Protein AF-A0A1G3XTF0-F1 (afdb_monomer)

Structure (mmCIF, N/CA/C/O backbone):
data_AF-A0A1G3XTF0-F1
#
_entry.id   AF-A0A1G3XTF0-F1
#
loop_
_atom_site.group_PDB
_atom_site.id
_atom_site.type_symbol
_atom_site.label_atom_id
_atom_site.label_alt_id
_atom_site.label_comp_id
_atom_site.label_asym_id
_atom_site.label_entity_id
_atom_site.label_seq_id
_atom_site.pdbx_PDB_ins_code
_atom_site.Cartn_x
_atom_site.Cartn_y
_atom_site.Cartn_z
_atom_site.occupancy
_atom_site.B_iso_or_equiv
_atom_site.auth_seq_id
_atom_site.auth_comp_id
_atom_site.auth_asym_id
_atom_site.auth_atom_id
_atom_site.pdbx_PDB_model_num
ATOM 1 N N . MET A 1 1 ? 5.113 -10.225 3.158 1.00 83.56 1 MET A N 1
ATOM 2 C CA . MET A 1 1 ? 4.592 -10.685 1.852 1.00 83.56 1 MET A CA 1
ATOM 3 C C . MET A 1 1 ? 4.160 -9.528 0.951 1.00 83.56 1 MET A C 1
ATOM 5 O O . MET A 1 1 ? 4.571 -9.503 -0.199 1.00 83.56 1 MET A O 1
ATOM 9 N N . VAL A 1 2 ? 3.407 -8.536 1.447 1.00 88.00 2 VAL A N 1
ATOM 10 C CA . VAL A 1 2 ? 3.057 -7.337 0.651 1.00 88.00 2 VAL A CA 1
ATOM 11 C C . VAL A 1 2 ? 4.306 -6.561 0.207 1.00 88.00 2 VAL A C 1
ATOM 13 O O . VAL A 1 2 ? 4.514 -6.367 -0.984 1.00 88.00 2 VAL A O 1
ATOM 16 N N . ILE A 1 3 ? 5.201 -6.218 1.141 1.00 88.31 3 ILE A N 1
ATOM 17 C CA . ILE A 1 3 ? 6.458 -5.509 0.825 1.00 88.31 3 ILE A CA 1
ATOM 18 C C . ILE A 1 3 ? 7.341 -6.308 -0.138 1.00 88.31 3 ILE A C 1
ATOM 20 O O . ILE A 1 3 ? 7.944 -5.734 -1.034 1.00 88.31 3 ILE A O 1
ATOM 24 N N . THR A 1 4 ? 7.398 -7.635 0.000 1.00 88.56 4 THR A N 1
ATOM 25 C CA . THR A 1 4 ? 8.166 -8.477 -0.928 1.00 88.56 4 THR A CA 1
ATOM 26 C C . THR A 1 4 ? 7.560 -8.472 -2.331 1.00 88.56 4 THR A C 1
ATOM 28 O O . THR A 1 4 ? 8.309 -8.421 -3.297 1.00 88.56 4 THR A O 1
ATOM 31 N N . ALA A 1 5 ? 6.229 -8.453 -2.472 1.00 88.62 5 ALA A N 1
ATOM 32 C CA . ALA A 1 5 ? 5.578 -8.305 -3.777 1.00 88.62 5 ALA A CA 1
ATOM 33 C C . ALA A 1 5 ? 5.871 -6.935 -4.418 1.00 88.62 5 ALA A C 1
ATOM 35 O O . ALA A 1 5 ? 6.142 -6.860 -5.614 1.00 88.62 5 ALA A O 1
ATOM 36 N N . ILE A 1 6 ? 5.894 -5.866 -3.616 1.00 88.88 6 ILE A N 1
ATOM 37 C CA . ILE A 1 6 ? 6.273 -4.514 -4.058 1.00 88.88 6 ILE A CA 1
ATOM 38 C C . ILE A 1 6 ? 7.750 -4.470 -4.482 1.00 88.88 6 ILE A C 1
ATOM 40 O O . ILE A 1 6 ? 8.078 -3.920 -5.531 1.00 88.88 6 ILE A O 1
ATOM 44 N N . ALA A 1 7 ? 8.641 -5.096 -3.711 1.00 89.56 7 ALA A N 1
ATOM 45 C CA . ALA A 1 7 ? 10.058 -5.198 -4.050 1.00 89.56 7 ALA A CA 1
ATOM 46 C C . ALA A 1 7 ? 10.276 -5.939 -5.377 1.00 89.56 7 ALA A C 1
ATOM 48 O O . ALA A 1 7 ? 11.064 -5.499 -6.214 1.00 89.56 7 ALA A O 1
ATOM 49 N N . LEU A 1 8 ? 9.540 -7.036 -5.595 1.00 88.56 8 LEU A N 1
ATOM 50 C CA . LEU A 1 8 ? 9.564 -7.780 -6.855 1.00 88.56 8 LEU A CA 1
ATOM 51 C C . LEU A 1 8 ? 9.083 -6.921 -8.024 1.00 88.56 8 LEU A C 1
ATOM 53 O O . LEU A 1 8 ? 9.724 -6.930 -9.071 1.00 88.56 8 LEU A O 1
ATOM 57 N N . LEU A 1 9 ? 8.007 -6.148 -7.848 1.00 88.25 9 LEU A N 1
ATOM 58 C CA . LEU A 1 9 ? 7.539 -5.202 -8.860 1.00 88.25 9 LEU A CA 1
ATOM 59 C C . LEU A 1 9 ? 8.637 -4.193 -9.226 1.00 88.25 9 LEU A C 1
ATOM 61 O O . LEU A 1 9 ? 8.954 -4.050 -10.406 1.00 88.25 9 LEU A O 1
ATOM 65 N N . PHE A 1 10 ? 9.261 -3.533 -8.246 1.00 87.25 10 PHE A N 1
ATOM 66 C CA . PHE A 1 10 ? 10.324 -2.556 -8.514 1.00 87.25 10 PHE A CA 1
ATOM 67 C C . PHE A 1 10 ? 11.561 -3.167 -9.171 1.00 87.25 10 PHE A C 1
ATOM 69 O O . PHE A 1 10 ? 12.202 -2.514 -10.001 1.00 87.25 10 PHE A O 1
ATOM 76 N N . SER A 1 11 ? 11.846 -4.437 -8.888 1.00 87.12 11 SER A N 1
ATOM 77 C CA . SER A 1 11 ? 12.932 -5.169 -9.534 1.00 87.12 11 SER A CA 1
ATOM 78 C C . SER A 1 11 ? 12.695 -5.396 -11.032 1.00 87.12 11 SER A C 1
ATOM 80 O O . SER A 1 11 ? 13.662 -5.605 -11.761 1.00 87.12 11 SER A O 1
ATOM 82 N N . THR A 1 12 ? 11.447 -5.360 -11.519 1.00 84.31 12 THR A N 1
ATOM 83 C CA . THR A 1 12 ? 11.151 -5.618 -12.944 1.00 84.31 12 THR A CA 1
ATOM 84 C C . THR A 1 12 ? 11.552 -4.482 -13.876 1.00 84.31 12 THR A C 1
ATOM 86 O O . THR A 1 12 ? 11.866 -4.731 -15.040 1.00 84.31 12 THR A O 1
ATOM 89 N N . PHE A 1 13 ? 11.585 -3.239 -13.392 1.00 80.50 13 PHE A N 1
ATOM 90 C CA . PHE A 1 13 ? 11.888 -2.070 -14.226 1.00 80.50 13 PHE A CA 1
ATOM 91 C C . PHE A 1 13 ? 13.080 -1.240 -13.745 1.00 80.50 13 PHE A C 1
ATOM 93 O O . PHE A 1 13 ? 13.568 -0.397 -14.495 1.00 80.50 13 PHE A O 1
ATOM 100 N N . SER A 1 14 ? 13.583 -1.469 -12.531 1.00 81.25 14 SER A N 1
ATOM 101 C CA . SER A 1 14 ? 14.784 -0.781 -12.057 1.00 81.25 14 SER A CA 1
ATOM 102 C C . SER A 1 14 ? 16.026 -1.335 -12.757 1.00 81.25 14 SER A C 1
ATOM 104 O O . SER A 1 14 ? 16.372 -2.502 -12.594 1.00 81.25 14 SER A O 1
ATOM 106 N N . SER A 1 15 ? 16.729 -0.486 -13.511 1.00 71.62 15 SER A N 1
ATOM 107 C CA . SER A 1 15 ? 17.977 -0.857 -14.199 1.00 71.62 15 SER A CA 1
ATOM 108 C C . SER A 1 15 ? 19.125 -1.194 -13.239 1.00 71.62 15 SER A C 1
ATOM 110 O O . SER A 1 15 ? 20.111 -1.798 -13.649 1.00 71.62 15 SER A O 1
ATOM 112 N N . SER A 1 16 ? 19.015 -0.809 -11.964 1.00 82.00 16 SER A N 1
ATOM 113 C CA . SER A 1 16 ? 19.993 -1.102 -10.918 1.00 82.00 16 SER A CA 1
ATOM 114 C C . SER A 1 16 ? 19.318 -1.653 -9.659 1.00 82.00 16 SER A C 1
ATOM 116 O O . SER A 1 16 ? 18.270 -1.169 -9.225 1.00 82.00 16 SER A O 1
ATOM 118 N N . SER A 1 17 ? 19.956 -2.654 -9.042 1.00 82.25 17 SER A N 1
ATOM 119 C CA . SER A 1 17 ? 19.494 -3.280 -7.790 1.00 82.25 17 SER A CA 1
ATOM 120 C C . SER A 1 17 ? 19.320 -2.252 -6.659 1.00 82.25 17 SER A C 1
ATOM 122 O O . SER A 1 17 ? 18.352 -2.295 -5.898 1.00 82.25 17 SER A O 1
ATOM 124 N N . THR A 1 18 ? 20.197 -1.245 -6.614 1.00 85.81 18 THR A N 1
ATOM 125 C CA . THR A 1 18 ? 20.157 -0.162 -5.624 1.00 85.81 18 THR A CA 1
ATOM 126 C C . THR A 1 18 ? 18.875 0.667 -5.706 1.00 85.81 18 THR A C 1
ATOM 128 O O . THR A 1 18 ? 18.283 0.976 -4.675 1.00 85.81 18 THR A O 1
ATOM 131 N N . LEU A 1 19 ? 18.407 1.005 -6.912 1.00 85.50 19 LEU A N 1
ATOM 132 C CA . LEU A 1 19 ? 17.208 1.829 -7.080 1.00 85.50 19 LEU A CA 1
ATOM 133 C C . LEU A 1 19 ? 15.943 1.081 -6.630 1.00 85.50 19 LEU A C 1
ATOM 135 O O . LEU A 1 19 ? 15.092 1.653 -5.950 1.00 85.50 19 LEU A O 1
ATOM 139 N N . SER A 1 20 ? 15.869 -0.220 -6.924 1.00 87.50 20 SER A N 1
ATOM 140 C CA . SER A 1 20 ? 14.775 -1.079 -6.458 1.00 87.50 20 SER A CA 1
ATOM 141 C C . SER A 1 20 ? 14.709 -1.141 -4.930 1.00 87.50 20 SER A C 1
ATOM 143 O O . SER A 1 20 ? 13.625 -1.062 -4.345 1.00 87.50 20 SER A O 1
ATOM 145 N N . ALA A 1 21 ? 15.863 -1.253 -4.266 1.00 87.81 21 ALA A N 1
ATOM 146 C CA . ALA A 1 21 ? 15.936 -1.248 -2.809 1.00 87.81 21 ALA A CA 1
ATOM 147 C C . ALA A 1 21 ? 15.461 0.093 -2.226 1.00 87.81 21 ALA A C 1
ATOM 149 O O . ALA A 1 21 ? 14.642 0.098 -1.308 1.00 87.81 21 ALA A O 1
ATOM 150 N N . ILE A 1 22 ? 15.902 1.218 -2.801 1.00 91.75 22 ILE A N 1
ATOM 151 C CA . ILE A 1 22 ? 15.490 2.563 -2.369 1.00 91.75 22 ILE A CA 1
ATOM 152 C C . ILE A 1 22 ? 13.971 2.730 -2.476 1.00 91.75 22 ILE A C 1
ATOM 154 O O . ILE A 1 22 ? 13.342 3.148 -1.506 1.00 91.75 22 ILE A O 1
ATOM 158 N N . PHE A 1 23 ? 13.359 2.359 -3.604 1.00 87.81 23 PHE A N 1
ATOM 159 C CA . PHE A 1 23 ? 11.904 2.459 -3.758 1.00 87.81 23 PHE A CA 1
ATOM 160 C C . PHE A 1 23 ? 11.145 1.549 -2.795 1.00 87.81 23 PHE A C 1
ATOM 162 O O . PHE A 1 23 ? 10.136 1.959 -2.224 1.00 87.81 23 PHE A O 1
ATOM 169 N N . THR A 1 24 ? 11.649 0.340 -2.557 1.00 90.06 24 THR A N 1
ATOM 170 C CA . THR A 1 24 ? 11.048 -0.581 -1.585 1.00 90.06 24 THR A CA 1
ATOM 171 C C . THR A 1 24 ? 11.071 0.013 -0.176 1.00 90.06 24 THR A C 1
ATOM 173 O O . THR A 1 24 ? 10.057 -0.020 0.518 1.00 90.06 24 THR A O 1
ATOM 176 N N . ILE A 1 25 ? 12.202 0.594 0.236 1.00 91.62 25 ILE A N 1
ATOM 177 C CA . ILE A 1 25 ? 12.347 1.254 1.539 1.00 91.62 25 ILE A CA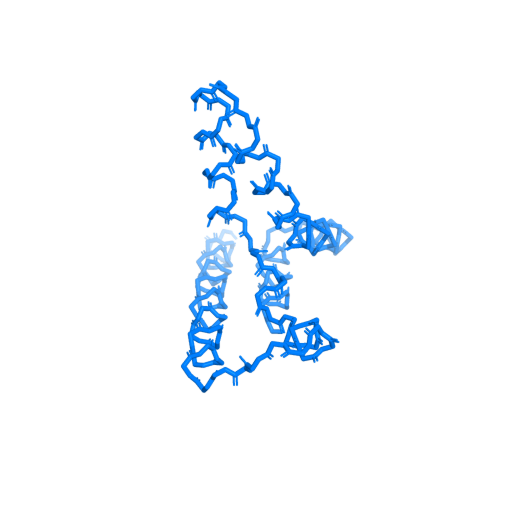 1
ATOM 178 C C . ILE A 1 25 ? 11.438 2.485 1.624 1.00 91.62 25 ILE A C 1
ATOM 180 O O . ILE A 1 25 ? 10.767 2.679 2.633 1.00 91.62 25 ILE A O 1
ATOM 184 N N . ALA A 1 26 ? 11.358 3.290 0.563 1.00 90.25 26 ALA A N 1
ATOM 185 C CA . ALA A 1 26 ? 10.472 4.447 0.524 1.00 90.25 26 ALA A CA 1
ATOM 186 C C . ALA A 1 26 ? 9.001 4.040 0.709 1.00 90.25 26 ALA A C 1
ATOM 188 O O . ALA A 1 26 ? 8.318 4.601 1.561 1.00 90.25 26 ALA A O 1
ATOM 189 N N . ILE A 1 27 ? 8.525 3.018 -0.013 1.00 90.00 27 ILE A N 1
ATOM 190 C CA . ILE A 1 27 ? 7.153 2.512 0.143 1.00 90.00 27 ILE A CA 1
ATOM 191 C C . ILE A 1 27 ? 6.927 1.894 1.526 1.00 90.00 27 ILE A C 1
ATOM 193 O O . ILE A 1 27 ? 5.85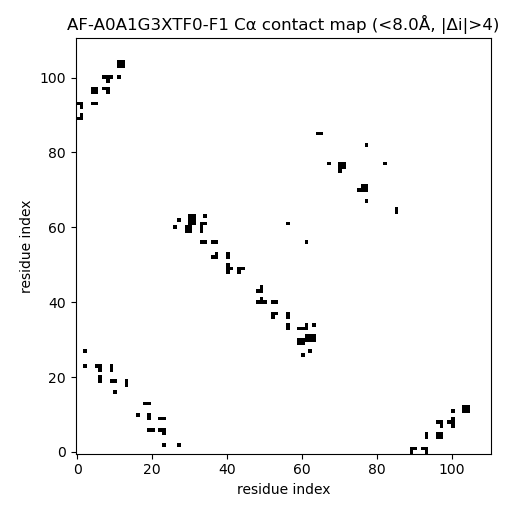3 2.067 2.095 1.00 90.00 27 ILE A O 1
ATOM 197 N N . TYR A 1 28 ? 7.927 1.219 2.097 1.00 90.00 28 TYR A N 1
ATOM 198 C CA . TYR A 1 28 ? 7.849 0.716 3.468 1.00 90.00 28 TYR A CA 1
ATOM 199 C C . TYR A 1 28 ? 7.601 1.840 4.481 1.00 90.00 28 TYR A C 1
ATOM 201 O O . TYR A 1 28 ? 6.723 1.718 5.336 1.00 90.00 28 TYR A O 1
ATOM 209 N N . ILE A 1 29 ? 8.360 2.934 4.369 1.00 89.12 29 ILE A N 1
ATOM 210 C CA . ILE A 1 29 ? 8.238 4.101 5.248 1.00 89.12 29 ILE A CA 1
ATOM 211 C C . ILE A 1 29 ? 6.877 4.777 5.038 1.00 89.12 29 ILE A C 1
ATOM 213 O O . ILE A 1 29 ? 6.141 4.992 5.997 1.00 89.12 29 ILE A O 1
ATOM 217 N N . ILE A 1 30 ? 6.501 5.042 3.783 1.00 87.62 30 ILE A N 1
ATOM 218 C CA . ILE A 1 30 ? 5.217 5.669 3.439 1.00 87.62 30 ILE A CA 1
ATOM 219 C C . ILE A 1 30 ? 4.037 4.837 3.957 1.00 87.62 30 ILE A C 1
ATOM 221 O O . ILE A 1 30 ? 3.071 5.395 4.475 1.00 87.62 30 ILE A O 1
ATOM 225 N N . GLY A 1 31 ? 4.118 3.508 3.871 1.00 86.38 31 GLY A N 1
ATOM 226 C CA . GLY A 1 31 ? 3.041 2.625 4.306 1.00 86.38 31 GLY A CA 1
ATOM 227 C C . GLY A 1 31 ? 2.757 2.642 5.810 1.00 86.38 31 GLY A C 1
ATOM 228 O O . GLY A 1 31 ? 1.629 2.343 6.195 1.00 86.38 31 GLY A O 1
ATOM 229 N N . HIS A 1 32 ? 3.737 3.024 6.637 1.00 86.38 32 HIS A N 1
ATOM 230 C CA . HIS A 1 32 ? 3.554 3.264 8.079 1.00 86.38 32 HIS A CA 1
ATOM 231 C C . HIS A 1 32 ? 3.148 4.715 8.387 1.00 86.38 32 HIS A C 1
ATOM 233 O O . HIS A 1 32 ? 2.469 4.995 9.360 1.00 86.38 32 HIS A O 1
ATOM 239 N N . LEU A 1 33 ? 3.513 5.672 7.532 1.00 85.88 33 LEU A N 1
ATOM 240 C CA . LEU A 1 33 ? 3.083 7.072 7.680 1.00 85.88 33 LEU A CA 1
ATOM 241 C C . LEU A 1 33 ? 1.642 7.304 7.195 1.00 85.88 33 LEU A C 1
ATOM 243 O O . LEU A 1 33 ? 1.085 8.387 7.356 1.00 85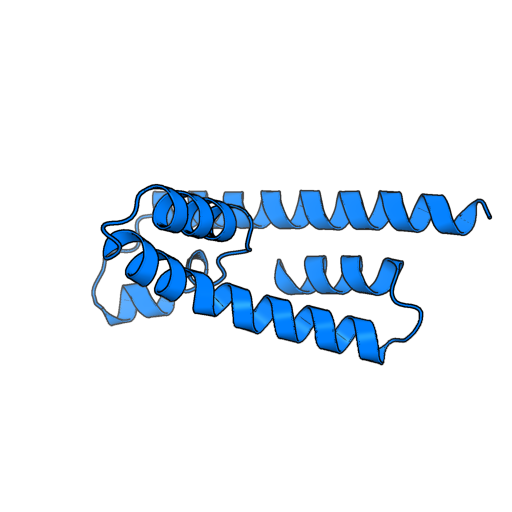.88 33 LEU A O 1
ATOM 247 N N . THR A 1 34 ? 1.029 6.304 6.557 1.00 85.06 34 THR A N 1
ATOM 248 C CA . THR A 1 34 ? -0.290 6.441 5.930 1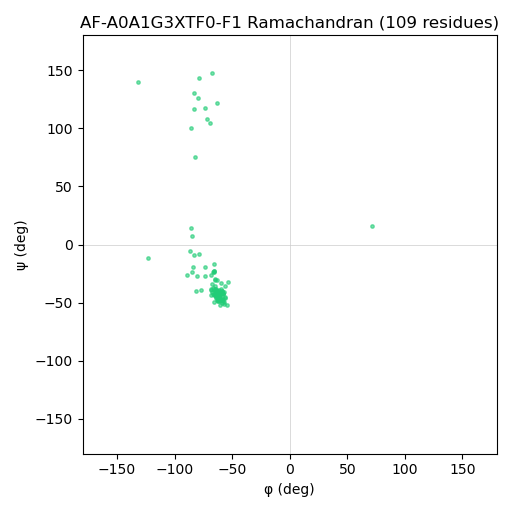.00 85.06 34 THR A CA 1
ATOM 249 C C . THR A 1 34 ? -1.405 6.640 6.966 1.00 85.06 34 THR A C 1
ATOM 251 O O . THR A 1 34 ? -2.347 7.386 6.697 1.00 85.06 34 THR A O 1
ATOM 254 N N . GLU A 1 35 ? -1.319 6.043 8.162 1.00 82.69 35 GLU A N 1
ATOM 255 C CA . GLU A 1 35 ? -2.284 6.333 9.237 1.00 82.69 35 GLU A CA 1
ATOM 256 C C . GLU A 1 35 ? -2.178 7.777 9.736 1.00 82.69 35 GLU A C 1
ATOM 258 O O . GLU A 1 35 ? -3.197 8.458 9.866 1.00 82.69 35 GLU A O 1
ATOM 263 N N . GLU A 1 36 ? -0.959 8.280 9.937 1.00 84.06 36 GLU A N 1
ATOM 264 C CA . GLU A 1 36 ? -0.722 9.674 10.330 1.00 84.06 36 GLU A CA 1
ATOM 265 C C . GLU A 1 36 ? -1.246 10.650 9.271 1.00 84.06 36 GLU A C 1
ATOM 267 O O . GLU A 1 36 ? -1.873 11.661 9.595 1.00 84.06 36 GLU A O 1
ATOM 272 N N . LEU A 1 37 ? -1.070 10.311 7.990 1.00 83.81 37 LEU A N 1
ATOM 273 C CA . LEU A 1 37 ? -1.581 11.097 6.874 1.00 83.81 37 LEU A CA 1
ATOM 274 C C . LEU A 1 37 ? -3.111 11.246 6.938 1.00 83.81 37 LEU A C 1
ATOM 276 O O . LEU A 1 37 ? -3.634 12.336 6.700 1.00 83.81 37 LEU A O 1
ATOM 280 N N . LYS A 1 38 ? -3.832 10.184 7.314 1.00 83.75 38 LYS A N 1
ATOM 281 C CA . LYS A 1 38 ? -5.289 10.232 7.496 1.00 83.75 38 LYS A CA 1
ATOM 282 C C . LYS A 1 38 ? -5.700 11.110 8.671 1.00 83.75 38 LYS A C 1
ATOM 284 O O . LYS A 1 38 ? -6.614 11.916 8.522 1.00 83.75 38 LYS A O 1
ATOM 289 N N . LEU A 1 39 ? -4.997 11.009 9.800 1.00 84.69 39 LEU A N 1
ATOM 290 C CA . LEU A 1 39 ? -5.242 11.877 10.955 1.00 84.69 39 LEU A CA 1
ATOM 291 C C . LEU A 1 39 ? -5.074 13.353 10.579 1.00 84.69 39 LEU A C 1
ATOM 293 O O . LEU A 1 39 ? -5.896 14.183 10.960 1.00 84.69 39 LEU A O 1
ATOM 297 N N . ILE A 1 40 ? -4.055 13.686 9.786 1.00 84.00 40 ILE A N 1
ATOM 298 C CA . ILE A 1 40 ? -3.868 15.047 9.270 1.00 84.00 40 ILE A CA 1
ATOM 299 C C . ILE A 1 40 ? -5.045 15.442 8.369 1.00 84.00 40 ILE A C 1
ATOM 301 O O . ILE A 1 40 ? -5.616 16.513 8.560 1.00 84.00 40 ILE A O 1
ATOM 305 N N . GLY A 1 41 ? -5.448 14.574 7.435 1.00 83.81 41 GLY A N 1
ATOM 306 C CA . GLY A 1 41 ? -6.573 14.810 6.524 1.00 83.81 41 GLY A CA 1
ATOM 307 C C . GLY A 1 41 ? -7.900 15.091 7.229 1.00 83.81 41 GLY A C 1
ATOM 308 O O . GLY A 1 41 ? -8.634 15.995 6.828 1.00 83.81 41 GLY A O 1
ATOM 309 N N . ASP A 1 42 ? -8.188 14.370 8.311 1.00 84.62 42 ASP A N 1
ATOM 310 C CA . ASP A 1 42 ? -9.419 14.538 9.088 1.00 84.62 42 ASP A CA 1
ATOM 311 C C . ASP A 1 42 ? -9.474 15.876 9.843 1.00 84.62 42 ASP A C 1
ATOM 313 O O . ASP A 1 42 ? -10.562 16.409 10.065 1.00 84.62 42 ASP A O 1
ATOM 317 N N . ASN A 1 43 ? -8.316 16.462 10.167 1.00 85.88 43 ASN A N 1
ATOM 318 C CA . ASN A 1 43 ? -8.209 17.764 10.830 1.00 85.88 43 ASN A CA 1
ATOM 319 C C . ASN A 1 43 ? -8.219 18.959 9.855 1.00 85.88 43 ASN A C 1
ATOM 321 O O . ASN A 1 43 ? -8.244 20.113 10.290 1.00 85.88 43 ASN A O 1
ATOM 325 N N . LEU A 1 44 ? -8.207 18.722 8.540 1.00 87.44 44 LEU A N 1
ATOM 326 C CA . LEU A 1 44 ? -8.224 19.792 7.544 1.00 87.44 44 LEU A CA 1
ATOM 327 C C . LEU A 1 44 ? -9.643 20.296 7.270 1.00 87.44 44 LEU A C 1
ATOM 329 O O . LEU A 1 44 ? -10.554 19.540 6.943 1.00 87.44 44 LEU A O 1
ATOM 333 N N . GLN A 1 45 ? -9.801 21.620 7.309 1.00 83.12 45 GLN A N 1
ATOM 334 C CA . GLN A 1 45 ? -11.052 22.296 6.943 1.00 83.12 45 GLN A CA 1
ATOM 335 C C . GLN A 1 45 ? -11.187 22.526 5.426 1.00 83.12 45 GLN A C 1
ATOM 337 O O . GLN A 1 45 ? -12.287 22.747 4.925 1.00 83.12 45 GLN A O 1
ATOM 342 N N . ASN A 1 46 ? -10.081 22.479 4.676 1.00 89.12 46 ASN A N 1
ATOM 343 C CA . ASN A 1 46 ? -10.089 22.675 3.227 1.00 89.12 46 ASN A CA 1
ATOM 344 C C . ASN A 1 46 ? -10.455 21.370 2.500 1.00 89.12 46 ASN A C 1
ATOM 346 O O . ASN A 1 46 ? -9.694 20.403 2.531 1.00 89.12 46 ASN A O 1
ATOM 350 N N . PHE A 1 47 ? -11.591 21.385 1.797 1.00 87.06 47 PHE A N 1
ATOM 351 C CA . PHE A 1 47 ? -12.132 20.237 1.065 1.00 87.06 47 PHE A CA 1
ATOM 352 C C . PHE A 1 47 ? -11.159 19.655 0.028 1.00 87.06 47 PHE A C 1
ATOM 354 O O . PHE A 1 47 ? -10.959 18.447 -0.013 1.00 87.06 47 PHE A O 1
ATOM 361 N N . ILE A 1 48 ? -10.493 20.498 -0.769 1.00 89.19 48 ILE A N 1
ATOM 362 C CA . ILE A 1 48 ? -9.598 20.038 -1.845 1.00 89.19 48 ILE A CA 1
ATOM 363 C C . ILE A 1 48 ? -8.394 19.294 -1.259 1.00 89.19 48 ILE A C 1
ATOM 365 O O . ILE A 1 48 ? -8.010 18.228 -1.742 1.00 89.19 48 ILE A O 1
ATOM 369 N N . LEU A 1 49 ? -7.810 19.845 -0.192 1.00 86.25 49 LEU A N 1
ATOM 370 C CA . LEU A 1 49 ? -6.671 19.232 0.491 1.00 86.25 49 LEU A CA 1
ATOM 371 C C . LEU A 1 49 ? -7.073 17.927 1.190 1.00 86.25 49 LEU A C 1
ATOM 373 O O . LEU A 1 49 ? -6.341 16.945 1.093 1.00 86.25 49 LEU A O 1
ATOM 377 N N . LYS A 1 50 ? -8.249 17.889 1.828 1.00 87.31 50 LYS A N 1
ATOM 378 C CA . LYS A 1 50 ? -8.787 16.680 2.463 1.00 87.31 50 LYS A CA 1
ATOM 379 C C . LYS A 1 50 ? -9.002 15.547 1.459 1.00 87.31 50 LYS A C 1
ATOM 381 O O . LYS A 1 50 ? -8.538 14.434 1.693 1.00 87.31 50 LYS A O 1
ATOM 386 N N . GLU A 1 51 ? -9.641 15.832 0.326 1.00 87.25 51 GLU A N 1
ATOM 387 C CA . GLU A 1 51 ? -9.873 14.831 -0.721 1.00 87.25 51 GLU A CA 1
ATOM 388 C C . GLU A 1 51 ? -8.564 14.336 -1.341 1.00 87.25 51 GLU A C 1
ATOM 390 O O . GLU A 1 51 ? -8.398 13.140 -1.571 1.00 87.25 51 GLU A O 1
ATOM 395 N N . THR A 1 52 ? -7.590 15.230 -1.534 1.00 87.06 52 THR A N 1
ATOM 396 C CA . THR A 1 52 ? -6.256 14.850 -2.021 1.00 87.06 52 THR A CA 1
ATOM 397 C C . THR A 1 52 ? -5.569 13.889 -1.051 1.00 87.06 52 THR A C 1
ATOM 399 O O . THR A 1 52 ? -5.040 12.858 -1.462 1.00 87.06 52 THR A O 1
ATOM 402 N N . ILE A 1 53 ? -5.607 14.187 0.249 1.00 86.31 53 ILE A N 1
ATOM 403 C CA . ILE A 1 53 ? -5.030 13.324 1.283 1.00 86.31 53 ILE A CA 1
ATOM 404 C C . ILE A 1 53 ? -5.740 11.970 1.344 1.00 86.31 53 ILE A C 1
ATOM 406 O O . ILE A 1 53 ? -5.073 10.936 1.372 1.00 86.31 53 ILE A O 1
ATOM 410 N N . ASN A 1 54 ? -7.072 11.959 1.308 1.00 84.81 54 ASN A N 1
ATOM 411 C CA . ASN A 1 54 ? -7.852 10.724 1.288 1.00 84.81 54 ASN A CA 1
ATOM 412 C C . ASN A 1 54 ? -7.532 9.873 0.057 1.00 84.81 54 ASN A C 1
ATOM 414 O O . ASN A 1 54 ? -7.378 8.658 0.173 1.00 84.81 54 ASN A O 1
ATOM 418 N N . PHE A 1 55 ? -7.370 10.497 -1.110 1.00 86.56 55 PHE A N 1
ATOM 419 C CA . PHE A 1 55 ? -6.950 9.804 -2.321 1.00 86.56 55 PHE A CA 1
ATOM 420 C C . PHE A 1 55 ? -5.603 9.094 -2.125 1.00 86.56 55 PHE A C 1
ATOM 422 O O . PHE A 1 55 ? -5.495 7.899 -2.404 1.00 86.56 55 PHE A O 1
ATOM 429 N N . PHE A 1 56 ? -4.596 9.785 -1.579 1.00 83.88 56 PHE A N 1
ATOM 430 C CA . PHE A 1 56 ? -3.306 9.162 -1.273 1.00 83.88 56 PHE A CA 1
ATOM 431 C C . PHE A 1 56 ? -3.419 8.073 -0.202 1.00 83.88 56 PHE A C 1
ATOM 433 O O . PHE A 1 56 ? -2.790 7.030 -0.354 1.00 83.88 56 PHE A O 1
ATOM 440 N N . TYR A 1 57 ? -4.250 8.258 0.825 1.00 84.06 57 TYR A N 1
ATOM 441 C CA . TYR A 1 57 ? -4.488 7.248 1.859 1.00 84.06 57 TYR A CA 1
ATOM 442 C C . TYR A 1 57 ? -5.007 5.922 1.285 1.00 84.06 57 TYR A C 1
ATOM 444 O O . TYR A 1 57 ? -4.556 4.859 1.703 1.00 84.06 57 TYR A O 1
ATOM 452 N N . TYR A 1 58 ? -5.934 5.971 0.323 1.00 80.69 58 TYR A N 1
ATOM 453 C CA . TYR A 1 58 ? -6.478 4.759 -0.300 1.00 80.69 58 TYR A CA 1
ATOM 454 C C . TYR A 1 58 ? -5.569 4.166 -1.382 1.00 80.69 58 TYR A C 1
ATOM 456 O O . TYR A 1 58 ? -5.632 2.963 -1.637 1.00 80.69 58 TYR A O 1
ATOM 464 N N . LEU A 1 59 ? -4.740 4.987 -2.032 1.00 80.94 59 LEU A N 1
ATOM 465 C CA . LEU A 1 59 ? -3.803 4.530 -3.059 1.00 80.94 59 LEU A CA 1
ATOM 466 C C . LEU A 1 59 ? -2.565 3.850 -2.451 1.00 80.94 59 LEU A C 1
ATOM 468 O O . LEU A 1 59 ? -2.047 2.872 -2.998 1.00 80.94 59 LEU A O 1
ATOM 472 N N . LEU A 1 60 ? -2.066 4.390 -1.338 1.00 83.12 60 LEU A N 1
ATOM 473 C CA . LEU A 1 60 ? -0.849 3.927 -0.685 1.00 83.12 60 LEU A CA 1
ATOM 474 C C . LEU A 1 60 ? -1.105 2.656 0.141 1.00 83.12 60 LEU A C 1
ATOM 476 O O . LEU A 1 60 ? -2.156 2.510 0.767 1.00 83.12 60 LEU A O 1
ATOM 480 N N . PRO A 1 61 ? -0.145 1.713 0.175 1.00 81.00 61 PRO A N 1
ATOM 481 C CA . PRO A 1 61 ? -0.290 0.506 0.972 1.00 81.00 61 PRO A CA 1
ATOM 482 C C . PRO A 1 61 ? -0.222 0.850 2.459 1.00 81.00 61 PRO A C 1
ATOM 484 O O . PRO A 1 61 ? 0.861 1.051 2.995 1.00 81.00 61 PRO A O 1
ATOM 487 N N . ASN A 1 62 ? -1.359 0.848 3.150 1.00 85.44 62 ASN A N 1
ATOM 488 C CA . ASN A 1 62 ? -1.367 0.962 4.605 1.00 85.44 62 ASN A CA 1
ATOM 489 C C . ASN A 1 62 ? -0.861 -0.350 5.241 1.00 85.44 62 ASN A C 1
ATOM 491 O O . ASN A 1 62 ? -1.545 -1.381 5.191 1.00 85.44 62 ASN A O 1
ATOM 495 N N . LEU A 1 63 ? 0.355 -0.306 5.795 1.00 81.81 63 LEU A N 1
ATOM 496 C CA . LEU A 1 63 ? 1.018 -1.450 6.426 1.00 81.81 63 LEU A CA 1
ATOM 497 C C . LEU A 1 63 ? 0.605 -1.637 7.893 1.00 81.81 63 LEU A C 1
ATOM 499 O O . LEU A 1 63 ? 0.640 -2.767 8.386 1.00 81.81 63 LEU A O 1
ATOM 503 N N . ASP A 1 64 ? 0.138 -0.581 8.559 1.00 81.62 64 ASP A N 1
ATOM 504 C CA . ASP A 1 64 ? -0.319 -0.636 9.952 1.00 81.62 64 ASP A CA 1
ATOM 505 C C . ASP A 1 64 ? -1.578 -1.481 10.137 1.00 81.62 64 ASP A C 1
ATOM 507 O O . ASP A 1 64 ? -1.760 -2.101 11.185 1.00 81.62 64 ASP A O 1
ATOM 511 N N . ASN A 1 65 ? -2.386 -1.656 9.087 1.00 81.44 65 ASN A N 1
ATOM 512 C CA . ASN A 1 65 ? -3.484 -2.628 9.091 1.00 81.44 65 ASN A CA 1
ATOM 513 C C . ASN A 1 65 ? -3.019 -4.050 9.473 1.00 81.44 65 ASN A C 1
ATOM 515 O O . ASN A 1 65 ? -3.760 -4.797 10.118 1.00 81.44 65 ASN A O 1
ATOM 519 N N . PHE A 1 66 ? -1.786 -4.431 9.120 1.00 81.25 66 PHE A N 1
ATOM 520 C CA . PHE A 1 66 ? -1.208 -5.732 9.475 1.00 81.25 66 PHE A CA 1
ATOM 521 C C . PHE A 1 66 ? -0.611 -5.760 10.893 1.00 81.25 66 PHE A C 1
ATOM 523 O O . PHE A 1 66 ? -0.261 -6.834 11.393 1.00 81.25 66 PHE A O 1
ATOM 530 N N . ASN A 1 67 ? -0.508 -4.614 11.571 1.00 81.69 67 ASN A N 1
ATOM 531 C CA . ASN A 1 67 ? 0.036 -4.497 12.918 1.00 81.69 67 ASN A CA 1
ATOM 532 C C . ASN A 1 67 ? -1.017 -4.835 13.988 1.00 81.69 67 ASN A C 1
ATOM 534 O O . ASN A 1 67 ? -1.544 -3.990 14.710 1.00 81.69 67 ASN A O 1
ATOM 538 N N . VAL A 1 68 ? -1.295 -6.131 14.129 1.00 77.12 68 VAL A N 1
ATOM 539 C CA . VAL A 1 68 ? -2.212 -6.654 15.157 1.00 77.12 68 VAL A CA 1
ATOM 540 C C . VAL A 1 68 ? -1.670 -6.411 16.574 1.00 77.12 68 VAL A C 1
ATOM 542 O O . VAL A 1 68 ? -2.445 -6.213 17.508 1.00 77.12 68 VAL A O 1
ATOM 545 N N . LYS A 1 69 ? -0.339 -6.375 16.739 1.00 70.62 69 LYS A N 1
ATOM 546 C CA . LYS A 1 69 ? 0.319 -6.181 18.042 1.00 70.62 69 LYS A CA 1
ATOM 547 C C . LYS A 1 69 ? -0.021 -4.829 18.658 1.00 70.62 69 LYS A C 1
ATOM 549 O O . LYS A 1 69 ? -0.270 -4.784 19.857 1.00 70.62 69 LYS A O 1
ATOM 554 N N . GLY A 1 70 ? -0.079 -3.770 17.844 1.00 69.50 70 GLY A N 1
ATOM 555 C CA . GLY A 1 70 ? -0.518 -2.449 18.293 1.00 69.50 70 GLY A CA 1
ATOM 556 C C . GLY A 1 70 ? -1.895 -2.526 18.949 1.00 69.50 70 GLY A C 1
ATOM 557 O O . GLY A 1 70 ? -2.051 -2.152 20.105 1.00 69.50 70 GLY A O 1
ATOM 558 N N .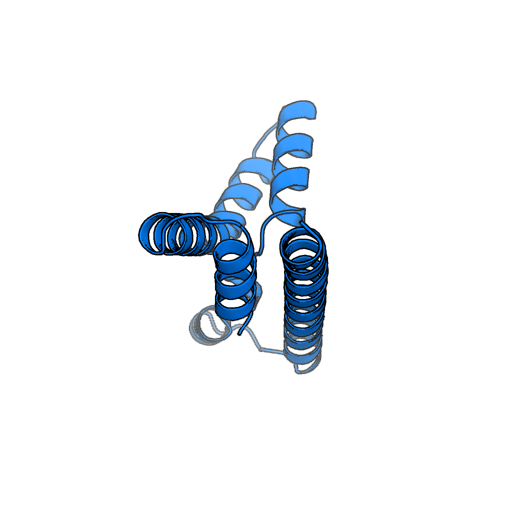 ARG A 1 71 ? -2.875 -3.133 18.272 1.00 70.56 71 ARG A N 1
ATOM 559 C CA . ARG A 1 71 ? -4.250 -3.255 18.787 1.00 70.56 71 ARG A CA 1
ATOM 560 C C . ARG A 1 71 ? -4.343 -4.055 20.087 1.00 70.56 71 ARG A C 1
ATOM 562 O O . ARG A 1 71 ? -4.999 -3.609 21.023 1.00 70.56 71 ARG A O 1
ATOM 569 N N . VAL A 1 72 ? -3.646 -5.189 20.165 1.00 73.94 72 VAL A N 1
ATOM 570 C CA . VAL A 1 72 ? -3.631 -6.030 21.375 1.00 73.94 72 VAL A CA 1
ATOM 571 C C . VAL A 1 72 ? -2.966 -5.306 22.550 1.00 73.94 72 VAL A C 1
ATOM 573 O O . VAL A 1 72 ? -3.456 -5.395 23.671 1.00 73.94 72 VAL A O 1
ATOM 576 N N . ALA A 1 73 ? -1.891 -4.548 22.307 1.00 72.44 73 ALA A N 1
ATOM 577 C CA . ALA A 1 73 ? -1.209 -3.773 23.345 1.00 72.44 73 ALA A CA 1
ATOM 578 C C . ALA A 1 73 ? -2.087 -2.649 23.927 1.00 72.44 73 ALA A C 1
ATOM 580 O O . ALA A 1 73 ? -1.978 -2.347 25.112 1.00 72.44 73 ALA A O 1
ATOM 581 N N . TYR A 1 74 ? -2.991 -2.079 23.124 1.00 72.06 74 TYR A N 1
ATOM 582 C CA . TYR A 1 74 ? -3.994 -1.105 23.573 1.00 72.06 74 TYR A CA 1
ATOM 583 C C . TYR A 1 74 ? -5.271 -1.748 24.146 1.00 72.06 74 TYR A C 1
ATOM 585 O O . TYR A 1 74 ? -6.237 -1.040 24.423 1.00 72.06 74 TYR A O 1
ATOM 593 N N . GLY A 1 75 ? -5.301 -3.073 24.331 1.00 67.38 75 GLY A N 1
ATOM 594 C CA . GLY A 1 75 ? -6.448 -3.787 24.901 1.00 67.38 75 GLY A CA 1
ATOM 595 C C . GLY A 1 75 ? -7.666 -3.868 23.976 1.00 67.38 75 GLY A C 1
ATOM 596 O O . GLY A 1 75 ? -8.764 -4.163 24.440 1.00 67.38 75 GLY A O 1
ATOM 597 N N . LEU A 1 76 ? -7.496 -3.605 22.676 1.00 73.88 76 LEU A N 1
ATOM 598 C CA . LEU A 1 76 ? -8.568 -3.729 21.694 1.00 73.88 76 LEU A CA 1
ATOM 599 C C . LEU A 1 76 ? -8.743 -5.200 21.310 1.00 73.88 76 LEU A C 1
ATOM 601 O O . LEU A 1 76 ? -7.795 -5.854 20.865 1.00 73.88 76 LEU A O 1
ATOM 605 N N . GLU A 1 77 ? -9.966 -5.713 21.439 1.00 72.56 77 GLU A N 1
ATOM 606 C CA . GLU A 1 77 ? -10.291 -7.069 21.002 1.00 72.56 77 GLU A CA 1
ATOM 607 C C . GLU A 1 77 ? -10.111 -7.202 19.486 1.00 72.56 77 GLU A C 1
ATOM 609 O O . GLU A 1 77 ? -10.720 -6.494 18.677 1.00 72.56 77 GLU A O 1
ATOM 614 N N . VAL A 1 78 ? -9.251 -8.135 19.084 1.00 77.94 78 VAL A N 1
ATOM 615 C CA . VAL A 1 78 ? -9.016 -8.445 17.676 1.00 77.94 78 VAL A CA 1
ATOM 616 C C . VAL A 1 78 ? -10.067 -9.455 17.238 1.00 77.94 78 VAL A C 1
ATOM 618 O O . VAL A 1 78 ? -9.947 -10.651 17.500 1.00 77.94 78 VAL A O 1
ATOM 621 N N . SER A 1 79 ? -11.113 -8.978 16.564 1.00 85.81 79 SER A N 1
ATOM 622 C CA . SER A 1 79 ? -12.151 -9.863 16.038 1.00 85.81 79 SER A CA 1
ATOM 623 C C . SER A 1 79 ? -11.614 -10.756 14.911 1.00 85.81 79 SER A C 1
ATOM 625 O O . SER A 1 79 ? -10.770 -10.350 14.106 1.00 85.81 79 SER A O 1
ATOM 627 N N . GLY A 1 80 ? -12.144 -11.978 14.795 1.00 85.06 80 GLY A N 1
ATOM 628 C CA . GLY A 1 80 ? -11.810 -12.871 13.677 1.00 85.06 80 GLY A CA 1
ATOM 629 C C . GLY A 1 80 ? -12.162 -12.265 12.310 1.00 85.06 80 GLY A C 1
ATOM 630 O O . GLY A 1 80 ? -11.431 -12.449 11.340 1.00 85.06 80 GLY A O 1
ATOM 631 N N . ALA A 1 81 ? -13.231 -11.462 12.251 1.00 86.56 81 ALA A N 1
ATOM 632 C CA . ALA A 1 81 ? -13.618 -10.717 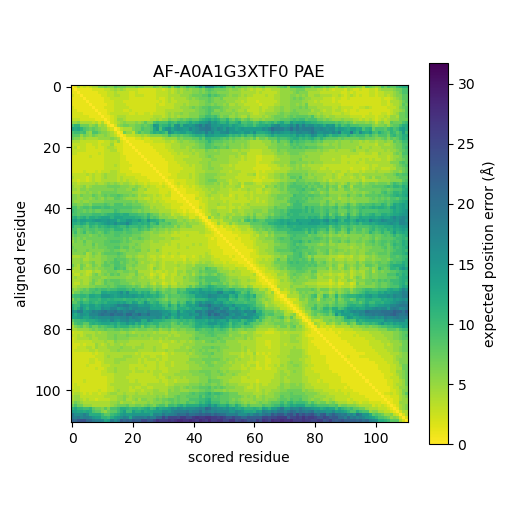11.054 1.00 86.56 81 ALA A CA 1
ATOM 633 C C . ALA A 1 81 ? -12.552 -9.690 10.635 1.00 86.56 81 ALA A C 1
ATOM 635 O O . ALA A 1 81 ? -12.258 -9.563 9.448 1.00 86.56 81 ALA A O 1
ATOM 636 N N . TYR A 1 82 ? -11.927 -9.000 11.596 1.00 84.88 82 TYR A N 1
ATOM 637 C CA . TYR A 1 82 ? -10.825 -8.080 11.315 1.00 84.88 82 TYR A CA 1
ATOM 638 C C . TYR A 1 82 ? -9.627 -8.811 10.698 1.00 84.88 82 TYR A C 1
ATOM 640 O O . TYR A 1 82 ? -9.129 -8.401 9.651 1.00 84.88 82 TYR A O 1
ATOM 648 N N . LEU A 1 83 ? -9.202 -9.929 11.299 1.00 87.06 83 LEU A N 1
ATOM 649 C CA . LEU A 1 83 ? -8.099 -10.743 10.772 1.00 87.06 83 LEU A CA 1
ATOM 650 C C . LEU A 1 83 ? -8.382 -11.239 9.350 1.00 87.06 83 LEU A C 1
ATOM 652 O O . LEU A 1 83 ? -7.497 -11.193 8.494 1.00 87.06 83 LEU A O 1
ATOM 656 N N . PHE A 1 84 ? -9.616 -11.671 9.085 1.00 88.94 84 PHE A N 1
ATOM 657 C CA . PHE A 1 84 ? -10.037 -12.099 7.755 1.00 88.94 84 PHE A CA 1
ATOM 658 C C . PHE A 1 84 ? -9.947 -10.959 6.729 1.00 88.94 84 PHE A C 1
ATOM 660 O O . PHE A 1 84 ? -9.333 -11.134 5.677 1.00 88.94 84 PHE A O 1
ATOM 667 N N . LEU A 1 85 ? -10.488 -9.778 7.049 1.00 88.44 85 LEU A N 1
ATOM 668 C CA . LEU A 1 85 ? -10.468 -8.616 6.154 1.00 88.44 85 LEU A CA 1
ATOM 669 C C . LEU A 1 85 ? -9.046 -8.131 5.858 1.00 88.44 85 LEU A C 1
ATOM 671 O O . LEU A 1 85 ? -8.715 -7.886 4.699 1.00 88.44 85 LEU A O 1
ATOM 675 N N . VAL A 1 86 ? -8.186 -8.042 6.875 1.00 89.31 86 VAL A N 1
ATOM 676 C CA . VAL A 1 86 ? -6.779 -7.641 6.703 1.00 89.31 86 VAL A CA 1
ATOM 677 C C . VAL A 1 86 ? -6.015 -8.662 5.859 1.00 89.31 86 VAL A C 1
ATOM 679 O O . VAL A 1 86 ? -5.224 -8.289 4.992 1.00 89.31 86 VAL A O 1
ATOM 682 N N . THR A 1 87 ? -6.275 -9.956 6.059 1.00 89.12 87 THR A N 1
ATOM 683 C CA . THR A 1 87 ? -5.658 -11.018 5.252 1.00 89.12 87 THR A CA 1
ATOM 684 C C . THR A 1 87 ? -6.093 -10.921 3.792 1.00 89.12 87 THR A C 1
ATOM 686 O O . THR A 1 87 ? -5.248 -10.956 2.897 1.00 89.12 87 THR A O 1
ATOM 689 N N . LEU A 1 88 ? -7.394 -10.742 3.542 1.00 92.19 88 LEU A N 1
ATOM 690 C CA . LEU A 1 88 ? -7.943 -10.583 2.197 1.00 92.19 88 LEU A CA 1
ATOM 691 C C . LEU A 1 88 ? -7.375 -9.340 1.500 1.00 92.19 88 LEU A C 1
ATOM 693 O O . LEU A 1 88 ? -6.955 -9.423 0.346 1.00 92.19 88 LEU A O 1
ATOM 697 N N . TYR A 1 89 ? -7.287 -8.220 2.222 1.00 89.56 89 TYR A N 1
ATOM 698 C CA . TYR A 1 89 ? -6.640 -6.996 1.755 1.00 89.56 89 TYR A CA 1
ATOM 699 C C . TYR A 1 89 ? -5.180 -7.249 1.341 1.00 89.56 89 TYR A C 1
ATOM 701 O O . TYR A 1 89 ? -4.766 -6.860 0.248 1.00 89.56 89 TYR A O 1
ATOM 709 N N . GLY A 1 90 ? -4.412 -7.977 2.159 1.00 90.31 90 GLY A N 1
ATOM 710 C CA . GLY A 1 90 ? -3.036 -8.357 1.835 1.00 90.31 90 GLY A CA 1
ATOM 711 C C . GLY A 1 90 ? -2.918 -9.238 0.590 1.00 90.31 90 GLY A C 1
ATOM 712 O O . GLY A 1 90 ? -2.079 -8.963 -0.268 1.00 90.31 90 GLY A O 1
ATOM 713 N N . ILE A 1 91 ? -3.762 -10.266 0.461 1.00 92.50 91 ILE A N 1
ATOM 714 C CA . ILE A 1 91 ? -3.786 -11.163 -0.709 1.00 92.50 91 ILE A CA 1
ATOM 715 C C . ILE A 1 91 ? -4.109 -10.384 -1.985 1.00 92.50 91 ILE A C 1
ATOM 717 O O . ILE A 1 91 ? -3.433 -10.563 -3.002 1.00 92.50 91 ILE A O 1
ATOM 721 N N . PHE A 1 92 ? -5.108 -9.501 -1.931 1.00 92.06 92 PHE A N 1
ATOM 722 C CA . PHE A 1 92 ? -5.481 -8.657 -3.060 1.00 92.06 92 PHE A CA 1
ATOM 723 C C . PHE A 1 92 ? -4.301 -7.790 -3.510 1.00 92.06 92 PHE A C 1
ATOM 725 O O . PHE A 1 92 ? -3.917 -7.827 -4.679 1.00 92.06 92 PHE A O 1
ATOM 732 N N . TYR A 1 93 ? -3.657 -7.090 -2.571 1.00 89.31 93 TYR A N 1
ATOM 733 C CA . TYR A 1 93 ? -2.525 -6.218 -2.881 1.00 89.31 93 TYR A CA 1
ATOM 734 C C . TYR A 1 93 ? -1.343 -6.996 -3.479 1.00 89.31 93 TYR A C 1
ATOM 736 O O . TYR A 1 93 ? -0.763 -6.577 -4.479 1.00 89.31 93 TYR A O 1
ATOM 744 N N . ILE A 1 94 ? -1.013 -8.165 -2.917 1.00 92.00 94 ILE A N 1
ATOM 745 C CA . ILE A 1 94 ? 0.036 -9.051 -3.447 1.00 92.00 94 ILE A CA 1
ATOM 746 C C . ILE A 1 94 ? -0.288 -9.472 -4.882 1.00 92.00 94 ILE A C 1
ATOM 748 O O . ILE A 1 94 ? 0.576 -9.382 -5.751 1.00 92.00 94 ILE A O 1
ATOM 752 N N . THR A 1 95 ? -1.526 -9.899 -5.137 1.00 92.69 95 THR A N 1
ATOM 753 C CA . THR A 1 95 ? -1.962 -10.372 -6.459 1.00 92.69 95 THR A CA 1
ATOM 754 C C . THR A 1 95 ? -1.827 -9.272 -7.507 1.00 92.69 95 THR A C 1
ATOM 756 O O . THR A 1 95 ? -1.252 -9.509 -8.566 1.00 92.69 95 THR A O 1
ATOM 759 N N . VAL A 1 96 ? -2.280 -8.054 -7.194 1.00 91.94 96 VAL A N 1
ATOM 760 C CA . VAL A 1 96 ? -2.156 -6.894 -8.089 1.00 91.94 96 VAL A CA 1
ATOM 761 C C . VAL A 1 96 ? -0.687 -6.571 -8.374 1.00 91.94 96 VAL A C 1
ATOM 763 O O . VAL A 1 96 ? -0.312 -6.410 -9.533 1.00 91.94 96 VAL A O 1
ATOM 766 N N . MET A 1 97 ? 0.165 -6.525 -7.346 1.00 91.44 97 MET A N 1
ATOM 767 C CA . MET A 1 97 ? 1.591 -6.214 -7.513 1.00 91.44 97 MET A CA 1
ATOM 768 C C . MET A 1 97 ? 2.326 -7.271 -8.347 1.00 91.44 97 MET A C 1
ATOM 770 O O . MET A 1 97 ? 3.119 -6.922 -9.222 1.00 91.44 97 MET A O 1
ATOM 774 N N . LEU A 1 98 ? 2.045 -8.559 -8.126 1.00 91.38 98 LEU A N 1
ATOM 775 C CA . LEU A 1 98 ? 2.627 -9.649 -8.915 1.00 91.38 98 LEU A CA 1
ATOM 776 C C . LEU A 1 98 ? 2.113 -9.654 -10.358 1.00 91.38 98 LEU A C 1
ATOM 778 O O . LEU A 1 98 ? 2.893 -9.885 -11.279 1.00 91.38 98 LEU A O 1
ATOM 782 N N . PHE A 1 99 ? 0.831 -9.356 -10.569 1.00 92.94 99 PHE A N 1
ATOM 783 C CA . PHE A 1 99 ? 0.259 -9.232 -11.906 1.00 92.94 99 PHE A CA 1
ATOM 784 C C . PHE A 1 99 ? 0.924 -8.096 -12.695 1.00 92.94 99 PHE A C 1
ATOM 786 O O . PHE A 1 99 ? 1.384 -8.310 -13.816 1.00 92.94 99 PHE A O 1
ATOM 793 N N . LEU A 1 100 ? 1.067 -6.914 -12.083 1.00 89.81 100 LEU A N 1
ATOM 794 C CA . LEU A 1 100 ? 1.785 -5.782 -12.678 1.00 89.81 100 LEU A CA 1
ATOM 795 C C . LEU A 1 100 ? 3.250 -6.125 -12.971 1.00 89.81 100 LEU A C 1
ATOM 797 O O . LEU A 1 100 ? 3.751 -5.801 -14.046 1.00 89.81 100 LEU A O 1
ATOM 801 N N . SER A 1 101 ? 3.912 -6.818 -12.044 1.00 88.62 101 SER A N 1
ATOM 802 C CA . SER A 1 101 ? 5.286 -7.297 -12.203 1.00 88.62 101 SER A CA 1
ATOM 803 C C . SER A 1 101 ? 5.414 -8.193 -13.441 1.00 88.62 101 SER A C 1
ATOM 805 O O . SER A 1 101 ? 6.232 -7.919 -14.320 1.00 88.62 101 SER A O 1
ATOM 807 N N . GLY A 1 102 ? 4.525 -9.181 -13.588 1.00 88.75 102 GLY A N 1
ATOM 808 C CA . GLY A 1 102 ? 4.476 -10.056 -14.760 1.00 88.75 102 GLY A CA 1
ATOM 809 C C . GLY A 1 102 ? 4.223 -9.305 -16.072 1.00 88.75 102 GLY A C 1
ATOM 81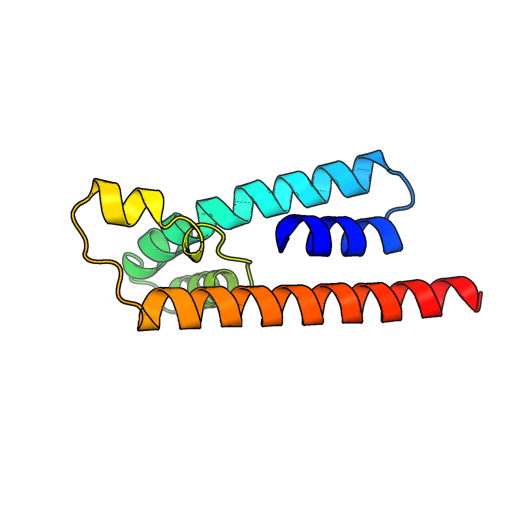0 O O . GLY A 1 102 ? 4.912 -9.551 -17.060 1.00 88.75 102 GLY A O 1
ATOM 811 N N . MET A 1 103 ? 3.290 -8.345 -16.087 1.00 88.75 103 MET A N 1
ATOM 812 C CA . MET A 1 103 ? 3.003 -7.532 -17.278 1.00 88.75 103 MET A CA 1
ATOM 813 C C . MET A 1 103 ? 4.200 -6.681 -17.721 1.00 88.75 103 MET A C 1
ATOM 815 O O . MET A 1 103 ? 4.472 -6.564 -18.918 1.00 88.75 103 MET A O 1
ATOM 819 N N . ILE A 1 104 ? 4.898 -6.053 -16.771 1.00 86.62 104 ILE A N 1
ATOM 820 C CA . ILE A 1 104 ? 6.069 -5.215 -17.056 1.00 86.62 104 ILE A CA 1
ATOM 821 C C . ILE A 1 104 ? 7.230 -6.081 -17.544 1.00 86.62 104 ILE A C 1
ATOM 823 O O . ILE A 1 104 ? 7.875 -5.731 -18.533 1.00 86.62 104 ILE A O 1
ATOM 827 N N . PHE A 1 105 ? 7.462 -7.221 -16.889 1.00 84.88 105 PHE A N 1
ATOM 828 C CA . PHE A 1 105 ? 8.504 -8.171 -17.267 1.00 84.88 105 PHE A CA 1
ATOM 829 C C . PHE A 1 105 ? 8.288 -8.701 -18.692 1.00 84.88 105 PHE A C 1
ATOM 831 O O . PHE A 1 105 ? 9.185 -8.611 -19.527 1.00 84.88 105 PHE A O 1
ATOM 838 N N . GLN A 1 106 ? 7.058 -9.112 -19.019 1.00 83.25 106 GLN A N 1
ATOM 839 C CA . GLN A 1 106 ? 6.702 -9.596 -20.353 1.00 83.25 106 GLN A CA 1
ATOM 840 C C . GLN A 1 106 ? 6.988 -8.557 -21.450 1.00 83.25 106 GLN A C 1
ATOM 842 O O . GLN A 1 106 ? 7.533 -8.897 -22.495 1.00 83.25 106 GLN A O 1
ATOM 847 N N . LYS A 1 107 ? 6.672 -7.275 -21.224 1.00 76.38 107 LYS A N 1
ATOM 848 C CA . LYS A 1 107 ? 6.960 -6.205 -22.198 1.00 76.38 107 LYS A CA 1
ATOM 849 C C . LYS A 1 107 ? 8.455 -5.959 -22.429 1.00 76.38 107 LYS A C 1
ATOM 851 O O . LYS A 1 107 ? 8.803 -5.379 -23.455 1.00 76.38 107 LYS A O 1
ATOM 856 N N . ARG A 1 108 ? 9.320 -6.339 -21.484 1.00 66.12 108 ARG A N 1
ATOM 857 C CA . ARG A 1 108 ? 10.779 -6.195 -21.589 1.00 66.12 108 ARG A CA 1
ATOM 858 C C . ARG A 1 108 ? 11.414 -7.315 -22.405 1.00 66.12 108 ARG A C 1
ATOM 860 O O . ARG A 1 108 ? 12.303 -7.017 -23.188 1.00 66.12 108 ARG A O 1
ATOM 867 N N . ASP A 1 109 ? 10.947 -8.550 -22.240 1.00 62.78 109 ASP A N 1
ATOM 868 C CA . ASP A 1 109 ? 11.523 -9.725 -22.915 1.00 62.78 109 ASP A CA 1
ATOM 869 C C . ASP A 1 109 ? 11.182 -9.809 -24.412 1.00 62.78 109 ASP A C 1
ATOM 871 O O . ASP A 1 109 ? 11.872 -10.485 -25.167 1.00 62.78 109 ASP A O 1
ATOM 875 N N . PHE A 1 110 ? 10.139 -9.107 -24.867 1.00 58.88 110 PHE A N 1
ATOM 876 C CA . PHE A 1 110 ? 9.792 -9.004 -26.293 1.00 58.88 110 PHE A CA 1
ATOM 877 C C . PHE A 1 110 ? 10.534 -7.878 -27.039 1.00 58.88 110 PHE A C 1
ATOM 879 O O . PHE A 1 110 ? 10.117 -7.507 -28.139 1.00 58.88 110 PHE A O 1
ATOM 886 N N . LYS A 1 111 ? 11.591 -7.303 -26.456 1.00 46.16 111 LYS A N 1
ATOM 887 C CA . LYS A 1 111 ? 12.347 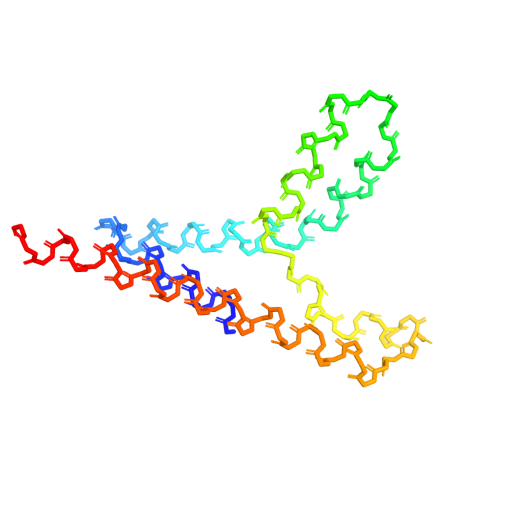-6.186 -27.032 1.00 46.16 111 LYS A CA 1
ATOM 888 C C . LYS A 1 111 ? 13.811 -6.528 -27.270 1.00 46.16 111 LYS A C 1
ATOM 890 O O . LYS A 1 111 ? 14.394 -7.238 -26.427 1.00 46.16 111 LYS A O 1
#

Sequence (111 aa):
MVITAIALLFSTFSSSSTLSAIFTIAIYIIGHLTEELKLIGDNLQNFILKETINFFYYLLPNLDNFNVKGRVAYGLEVSGAYLFLVTLYGIFYITVMLFLSGMIFQKRDFK

Mean predicted aligned error: 6.49 Å

Radius of gyration: 16.66 Å; Cα cont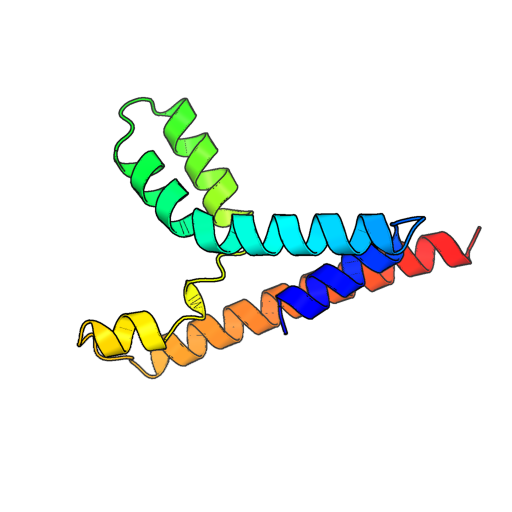acts (8 Å, |Δi|>4): 81; chains: 1; bounding box: 34×36×52 Å

Secondary structure (DSSP, 8-state):
-HHHHHHHHHHHH-SSHHHHHHHHHHHHHHHHHHHHHHHHHHT---HHHHHHHHHHHHHS---GGG-HHHHHHTT----HHHHHHHHHHHHHHHHHHHHHHHHHHHHHHT-

Solvent-accessible surface area (backbone atoms only — not comparable to full-atom values): 6064 Å² total; per-residue (Å²): 105,54,66,56,26,48,34,52,30,36,54,53,73,40,94,42,75,67,57,18,52,52,53,40,51,50,51,54,55,49,11,58,45,31,63,58,48,48,57,54,28,74,72,47,87,50,65,70,61,24,52,52,40,51,52,49,47,72,71,44,64,60,50,58,74,73,46,58,64,61,41,52,75,72,69,44,84,83,49,71,67,54,57,51,52,47,50,51,52,44,53,52,54,28,51,53,33,47,50,51,23,51,55,53,39,54,66,53,74,78,104

Foldseek 3Di:
DLLVLQLLLLVLPDPDNVVSVVVSVVLVVVLCCLVVLLVVLVPDPDPVSNVVSVVCSVVRNNPCLVVVVVCVVVVHDDDPVSVVVSVVVSVVSSVVSNVSSVVSNVVVVVD

pLDDT: mean 84.1, std 7.52, range [46.16, 92.94]